Protein AF-T0ZWR9-F1 (afdb_monomer_lite)

Sequence (171 aa):
DATLERCRGFVMNPQGAWPNRPGFVTETPFVGPGARGGQRIDYLPMRLSLVPRLFSSMRPPDAVIVQTSTPRRGKVSLGVEVNILPAAIEEVRRRGGLVIAQVNPQMPHTYGDAEMDVDAVDLGLEVDAPLGSPVVRPPDDAALSIGEAVASLARDGGTLQMGIGQMPDAA

Structure (mmCIF, N/CA/C/O backbone):
data_AF-T0ZWR9-F1
#
_entry.id   AF-T0ZWR9-F1
#
loop_
_atom_site.group_PDB
_atom_site.id
_atom_site.type_symbol
_atom_site.label_atom_id
_atom_site.label_alt_id
_atom_site.label_comp_id
_atom_site.label_asym_id
_atom_site.label_entity_id
_atom_site.label_seq_id
_atom_site.pdbx_PDB_ins_code
_atom_site.Cartn_x
_atom_site.Cartn_y
_atom_site.Cartn_z
_atom_site.occupancy
_atom_site.B_iso_or_equiv
_atom_site.auth_seq_id
_atom_site.auth_comp_id
_atom_site.auth_asym_id
_atom_site.auth_atom_id
_atom_site.pdbx_PDB_model_num
ATOM 1 N N . ASP A 1 1 ? -14.885 13.325 24.143 1.00 43.22 1 ASP A N 1
ATOM 2 C CA . ASP A 1 1 ? -14.262 14.386 23.336 1.00 43.22 1 ASP A CA 1
ATOM 3 C C . ASP A 1 1 ? -12.944 14.853 23.909 1.00 43.22 1 ASP A C 1
ATOM 5 O O . ASP A 1 1 ? -12.902 15.767 24.719 1.00 43.22 1 ASP A O 1
ATOM 9 N N . ALA A 1 2 ? -11.858 14.212 23.490 1.00 52.03 2 ALA A N 1
ATOM 10 C CA . ALA A 1 2 ? -10.520 14.767 23.631 1.00 52.03 2 ALA A CA 1
ATOM 11 C C . ALA A 1 2 ? -9.915 14.798 22.228 1.00 52.03 2 ALA A C 1
ATOM 13 O O . ALA A 1 2 ? -9.473 13.775 21.709 1.00 52.03 2 ALA A O 1
ATOM 14 N N . THR A 1 3 ? -9.960 15.959 21.578 1.00 61.06 3 THR A N 1
ATOM 15 C CA . THR A 1 3 ? -9.197 16.182 20.349 1.00 61.06 3 THR A CA 1
ATOM 16 C C . THR A 1 3 ? -7.724 16.048 20.709 1.00 61.06 3 THR A C 1
ATOM 18 O O . THR A 1 3 ? -7.231 16.789 21.557 1.00 61.06 3 THR A O 1
ATOM 21 N N . LEU A 1 4 ? -7.024 15.086 20.108 1.00 67.88 4 LEU A N 1
ATOM 22 C CA . LEU A 1 4 ? -5.604 14.894 20.385 1.00 67.88 4 LEU A CA 1
ATOM 23 C C . LEU A 1 4 ? -4.831 16.152 19.972 1.00 67.88 4 LEU A C 1
ATOM 25 O O . LEU A 1 4 ? -4.846 16.545 18.804 1.00 67.88 4 LEU A O 1
ATOM 29 N N . GLU A 1 5 ? -4.107 16.755 20.916 1.00 76.94 5 GLU A N 1
ATOM 30 C CA . GLU A 1 5 ? -3.213 17.892 20.642 1.00 76.94 5 GLU A CA 1
ATOM 31 C C . GLU A 1 5 ? -2.090 17.519 19.659 1.00 76.94 5 GLU A C 1
ATOM 33 O O . GLU A 1 5 ? -1.496 18.384 19.007 1.00 76.94 5 GLU A O 1
ATOM 38 N N . ARG A 1 6 ? -1.796 16.217 19.534 1.00 85.62 6 ARG A N 1
ATOM 39 C CA . ARG A 1 6 ? -0.751 15.687 18.664 1.00 85.62 6 ARG A CA 1
ATOM 40 C C . ARG A 1 6 ? -1.149 14.355 18.038 1.00 85.62 6 ARG A C 1
ATOM 42 O O . ARG A 1 6 ? -1.681 13.486 18.714 1.00 85.62 6 ARG A O 1
ATOM 49 N N . CYS A 1 7 ? -0.827 14.181 16.762 1.00 91.69 7 CYS A N 1
ATOM 50 C CA . CYS A 1 7 ? -1.047 12.955 16.003 1.00 91.69 7 CYS A CA 1
ATOM 51 C C . CYS A 1 7 ? 0.203 12.615 15.176 1.00 91.69 7 CYS A C 1
ATOM 53 O O . CYS A 1 7 ? 0.930 13.506 14.718 1.00 91.69 7 CYS A O 1
ATOM 55 N N . ARG A 1 8 ? 0.456 11.317 15.007 1.00 93.81 8 ARG A N 1
ATOM 56 C CA . ARG A 1 8 ? 1.493 10.769 14.132 1.00 93.81 8 ARG A CA 1
ATOM 57 C C . ARG A 1 8 ? 0.809 10.041 12.982 1.00 93.81 8 ARG A C 1
ATOM 59 O O . ARG A 1 8 ? 0.000 9.154 13.222 1.00 93.81 8 ARG A O 1
ATOM 66 N N . GLY A 1 9 ? 1.114 10.433 11.751 1.00 95.44 9 GLY A N 1
ATOM 67 C CA . GLY A 1 9 ? 0.616 9.763 10.554 1.00 95.44 9 GLY A CA 1
ATOM 68 C C . GLY A 1 9 ? 1.694 8.874 9.964 1.00 95.44 9 GLY A C 1
ATOM 69 O O . GLY A 1 9 ? 2.647 9.399 9.388 1.00 95.44 9 GLY A O 1
ATOM 70 N N . PHE A 1 10 ? 1.539 7.557 10.093 1.00 96.81 10 PHE A N 1
ATOM 71 C CA . PHE A 1 10 ? 2.392 6.597 9.402 1.00 96.81 10 PHE A CA 1
ATOM 72 C C . PHE A 1 10 ? 1.917 6.438 7.955 1.00 96.81 10 PHE A C 1
ATOM 74 O O . PHE A 1 10 ? 0.763 6.086 7.723 1.00 96.81 10 PHE A O 1
ATOM 81 N N . VAL A 1 11 ? 2.783 6.695 6.975 1.00 95.62 11 VAL A N 1
ATOM 82 C CA . VAL A 1 11 ? 2.414 6.612 5.554 1.00 95.62 11 VAL A CA 1
ATOM 83 C C . VAL A 1 11 ? 3.568 6.108 4.699 1.00 95.62 11 VAL A C 1
ATOM 85 O O . VAL A 1 11 ? 4.731 6.439 4.932 1.00 95.62 11 VAL A O 1
ATOM 88 N N . MET A 1 12 ? 3.247 5.333 3.667 1.00 94.88 12 MET A N 1
ATOM 89 C CA . MET A 1 12 ? 4.194 4.948 2.627 1.00 94.88 12 MET A CA 1
ATOM 90 C C . MET A 1 12 ? 4.042 5.869 1.418 1.00 94.88 12 MET A C 1
ATOM 92 O O . MET A 1 12 ? 2.948 6.002 0.882 1.00 94.88 12 MET A O 1
ATOM 96 N N . ASN A 1 13 ? 5.138 6.475 0.959 1.00 94.12 13 ASN A N 1
ATOM 97 C CA . ASN A 1 13 ? 5.220 7.133 -0.346 1.00 94.12 13 ASN A CA 1
ATOM 98 C C . ASN A 1 13 ? 4.052 8.095 -0.703 1.00 94.12 13 ASN A C 1
ATOM 100 O O . ASN A 1 13 ? 3.505 7.985 -1.806 1.00 94.12 13 ASN A O 1
ATOM 104 N N . PRO A 1 14 ? 3.651 9.045 0.170 1.00 93.19 14 PRO A N 1
ATOM 105 C CA . PRO A 1 14 ? 2.519 9.930 -0.116 1.00 93.19 14 PRO A CA 1
ATOM 106 C C . PRO A 1 14 ? 2.766 10.731 -1.404 1.00 93.19 14 PRO A C 1
ATOM 108 O O . PRO A 1 14 ? 3.767 11.441 -1.510 1.00 93.19 14 PRO A O 1
ATOM 111 N N . GLN A 1 15 ? 1.874 10.600 -2.392 1.00 90.50 15 GLN A N 1
ATOM 112 C CA . GLN A 1 15 ? 2.029 11.218 -3.721 1.00 90.50 15 GLN A CA 1
ATOM 113 C C . GLN A 1 15 ? 1.450 12.637 -3.811 1.00 90.50 15 GLN A C 1
ATOM 115 O O . GLN A 1 15 ? 2.040 13.491 -4.466 1.00 90.50 15 GLN A O 1
ATOM 120 N N . GLY A 1 16 ? 0.297 12.879 -3.180 1.00 85.88 16 GLY A N 1
ATOM 121 C CA . GLY A 1 16 ? -0.447 14.141 -3.254 1.00 85.88 16 GLY A CA 1
ATOM 122 C C . GLY A 1 16 ? -0.239 15.054 -2.047 1.00 85.88 16 GLY A C 1
ATOM 123 O O . GLY A 1 16 ? 0.720 14.902 -1.295 1.00 85.88 16 GLY A O 1
ATOM 124 N N . ALA A 1 17 ? -1.159 16.000 -1.840 1.00 86.12 17 ALA A N 1
ATOM 125 C CA . ALA A 1 17 ? -1.131 16.866 -0.665 1.00 86.12 17 ALA A CA 1
ATOM 126 C C . ALA A 1 17 ? -1.154 16.028 0.625 1.00 86.12 17 ALA A C 1
ATOM 128 O O . ALA A 1 17 ? -2.052 15.213 0.832 1.00 86.12 17 ALA A O 1
ATOM 129 N N . TRP A 1 18 ? -0.164 16.239 1.490 1.00 91.44 18 TRP A N 1
ATOM 130 C CA . TRP A 1 18 ? -0.026 15.528 2.756 1.00 91.44 18 TRP A CA 1
ATOM 131 C C . TRP A 1 18 ? 0.018 16.525 3.922 1.00 91.44 18 TRP A C 1
ATOM 133 O O . TRP A 1 18 ? 0.589 17.610 3.766 1.00 91.44 18 TRP A O 1
ATOM 143 N N . PRO A 1 19 ? -0.578 16.218 5.092 1.00 89.88 19 PRO A N 1
ATOM 144 C CA . PRO A 1 19 ? -0.611 17.163 6.200 1.00 89.88 19 PRO A CA 1
ATOM 145 C C . PRO A 1 19 ? 0.786 17.605 6.662 1.00 89.88 19 PRO A C 1
ATOM 147 O O . PRO A 1 19 ? 1.616 16.805 7.088 1.00 89.88 19 PRO A O 1
ATOM 150 N N . ASN A 1 20 ? 1.009 18.920 6.651 1.00 88.25 20 ASN A N 1
ATOM 151 C CA . ASN A 1 20 ? 2.206 19.571 7.180 1.00 88.25 20 ASN A CA 1
ATOM 152 C C . ASN A 1 20 ? 1.782 20.758 8.059 1.00 88.25 20 ASN A C 1
ATOM 154 O O . ASN A 1 20 ? 1.771 21.908 7.623 1.00 88.25 20 ASN A O 1
ATOM 158 N N . ARG A 1 21 ? 1.351 20.464 9.291 1.00 89.06 21 ARG A N 1
ATOM 159 C CA . ARG A 1 21 ? 0.836 21.454 10.252 1.00 89.06 21 ARG A CA 1
ATOM 160 C C . ARG A 1 21 ? 1.342 21.182 11.674 1.00 89.06 21 ARG A C 1
ATOM 162 O O . ARG A 1 21 ? 1.694 20.040 11.979 1.00 89.06 21 ARG A O 1
ATOM 169 N N . PRO A 1 22 ? 1.359 22.185 12.574 1.00 89.88 22 PRO A N 1
ATOM 170 C CA . PRO A 1 22 ? 1.628 21.959 13.993 1.00 89.88 22 PRO A CA 1
ATOM 171 C C . PRO A 1 22 ? 0.727 20.861 14.579 1.00 89.88 22 PRO A C 1
ATOM 173 O O . PRO A 1 22 ? -0.443 20.736 14.214 1.00 89.88 22 PRO A O 1
ATOM 176 N N . GLY A 1 23 ? 1.302 20.039 15.458 1.00 90.31 23 GLY A N 1
ATOM 177 C CA . GLY A 1 23 ? 0.619 18.890 16.057 1.00 90.31 23 GLY A CA 1
ATOM 178 C C . GLY A 1 23 ? 0.612 17.618 15.198 1.00 90.31 23 GLY A C 1
ATOM 179 O O . GLY A 1 23 ? 0.321 16.559 15.736 1.00 90.31 23 GLY A O 1
ATOM 180 N N . PHE A 1 24 ? 0.988 17.666 13.914 1.00 92.44 24 PHE A N 1
ATOM 181 C CA . PHE A 1 24 ? 1.072 16.477 13.057 1.00 92.44 24 PHE A CA 1
ATOM 182 C C . PHE A 1 24 ? 2.529 16.132 12.728 1.00 92.44 24 PHE A C 1
ATOM 184 O O . PHE A 1 24 ? 3.285 16.986 12.260 1.00 92.44 24 PHE A O 1
ATOM 191 N N . VAL A 1 25 ? 2.933 14.888 12.989 1.00 94.50 25 VAL A N 1
ATOM 192 C CA . VAL A 1 25 ? 4.252 14.356 12.613 1.00 94.50 25 VAL A CA 1
ATOM 193 C C . VAL A 1 25 ? 4.051 13.252 11.586 1.00 94.50 25 VAL A C 1
ATOM 195 O O . VAL A 1 25 ? 3.304 12.310 11.831 1.00 94.50 25 VAL A O 1
ATOM 198 N N . THR A 1 26 ? 4.717 13.367 10.441 1.00 95.44 26 THR A N 1
ATOM 199 C CA . THR A 1 26 ? 4.702 12.311 9.423 1.00 95.44 26 THR A CA 1
ATOM 200 C C . THR A 1 26 ? 5.757 11.279 9.767 1.00 95.44 26 THR A C 1
ATOM 202 O O . THR A 1 26 ? 6.927 11.635 9.852 1.00 95.44 26 THR A O 1
ATOM 205 N N . GLU A 1 27 ? 5.369 10.023 9.929 1.00 95.81 27 GLU A N 1
ATOM 206 C CA . GLU A 1 27 ? 6.295 8.904 10.082 1.00 95.81 27 GLU A CA 1
ATOM 207 C C . GLU A 1 27 ? 6.328 8.110 8.785 1.00 95.81 27 GLU A C 1
ATOM 209 O O . GLU A 1 27 ? 5.285 7.750 8.236 1.00 95.81 27 GLU A O 1
ATOM 214 N N . THR A 1 28 ? 7.517 7.856 8.249 1.00 95.81 28 THR A N 1
ATOM 215 C CA . THR A 1 28 ? 7.607 7.119 6.990 1.00 95.81 28 THR A CA 1
ATOM 216 C C . THR A 1 28 ? 8.966 6.456 6.796 1.00 95.81 28 THR A C 1
ATOM 218 O O . THR A 1 28 ? 9.995 7.096 7.023 1.00 95.81 28 THR A O 1
ATOM 221 N N . PRO A 1 29 ? 9.008 5.196 6.333 1.00 95.88 29 PRO A N 1
ATOM 222 C CA . PRO A 1 29 ? 10.233 4.574 5.852 1.00 95.88 29 PRO A CA 1
ATOM 223 C C . PRO A 1 29 ? 10.460 4.802 4.346 1.00 95.88 29 PRO A C 1
ATOM 225 O O . PRO A 1 29 ? 11.474 4.365 3.811 1.00 95.88 29 PRO A O 1
ATOM 228 N N . PHE A 1 30 ? 9.546 5.488 3.641 1.00 96.19 30 PHE A N 1
ATOM 229 C CA . PHE A 1 30 ? 9.701 5.822 2.222 1.00 96.19 30 PHE A CA 1
ATOM 230 C C . PHE A 1 30 ? 9.031 7.160 1.888 1.00 96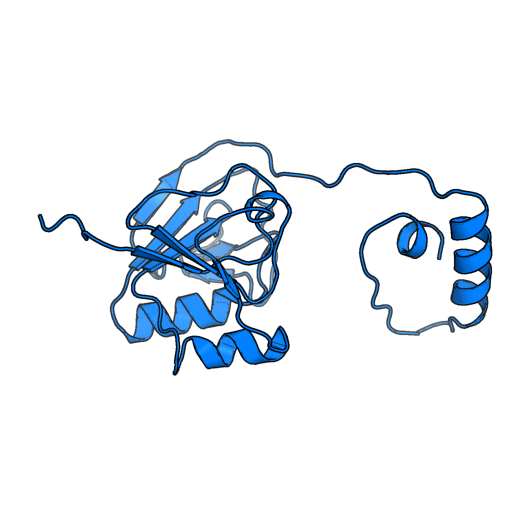.19 30 PHE A C 1
ATOM 232 O O . PHE A 1 30 ? 7.808 7.262 1.766 1.00 96.19 30 PHE A O 1
ATOM 239 N N . VAL A 1 31 ? 9.846 8.196 1.705 1.00 95.38 31 VAL A N 1
ATOM 240 C CA . VAL A 1 31 ? 9.369 9.564 1.473 1.00 95.38 31 VAL A CA 1
ATOM 241 C C . VAL A 1 31 ? 8.857 9.733 0.037 1.00 95.38 31 VAL A C 1
ATOM 243 O O . VAL A 1 31 ? 9.626 9.698 -0.927 1.00 95.38 31 VAL A O 1
ATOM 246 N N . GLY A 1 32 ? 7.557 9.992 -0.097 1.00 93.81 32 GLY A N 1
ATOM 247 C CA . GLY A 1 32 ? 6.917 10.333 -1.370 1.00 93.81 32 GLY A CA 1
ATOM 248 C C . GLY A 1 32 ? 6.891 11.838 -1.657 1.00 93.81 32 GLY A C 1
ATOM 249 O O . GLY A 1 32 ? 7.163 12.633 -0.752 1.00 93.81 32 GLY A O 1
ATOM 250 N N . PRO A 1 33 ? 6.568 12.250 -2.899 1.00 93.06 33 PRO A N 1
ATOM 251 C CA . PRO A 1 33 ? 6.520 13.655 -3.316 1.00 93.06 33 PRO A CA 1
ATOM 252 C C . PRO A 1 33 ? 5.730 14.569 -2.374 1.00 93.06 33 PRO A C 1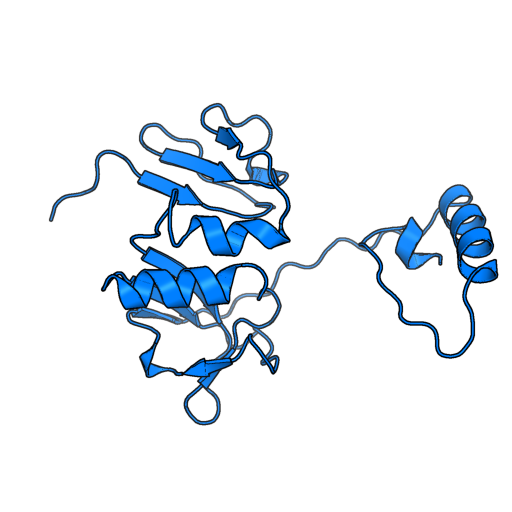
ATOM 254 O O . PRO A 1 33 ? 6.202 15.656 -2.057 1.00 93.06 33 PRO A O 1
ATOM 257 N N . GLY A 1 34 ? 4.593 14.098 -1.863 1.00 91.75 34 GLY A N 1
ATOM 258 C CA . GLY A 1 34 ? 3.705 14.832 -0.964 1.00 91.75 34 GLY A CA 1
ATOM 259 C C . GLY A 1 34 ? 4.305 15.195 0.390 1.00 91.75 34 GLY A C 1
ATOM 260 O O . GLY A 1 34 ? 3.887 16.168 1.011 1.00 91.75 34 GLY A O 1
ATOM 261 N N . ALA A 1 35 ? 5.301 14.433 0.846 1.00 92.38 35 ALA A N 1
ATOM 262 C CA . ALA A 1 35 ? 6.005 14.700 2.096 1.00 92.38 35 ALA A CA 1
ATOM 263 C C . ALA A 1 35 ? 7.348 15.419 1.886 1.00 92.38 35 ALA A C 1
ATOM 265 O O . ALA A 1 35 ? 7.911 15.933 2.849 1.00 92.38 35 ALA A O 1
ATOM 266 N N . ARG A 1 36 ? 7.895 15.480 0.663 1.00 91.62 36 ARG A N 1
ATOM 267 C CA . ARG A 1 36 ? 9.203 16.120 0.419 1.00 91.62 36 ARG A CA 1
ATOM 268 C C . ARG A 1 36 ? 9.155 17.610 0.764 1.00 91.62 36 ARG A C 1
ATOM 270 O O . ARG A 1 36 ? 8.194 18.301 0.456 1.00 91.62 36 ARG A O 1
ATOM 277 N N . GLY A 1 37 ? 10.210 18.105 1.411 1.00 85.69 37 GLY A N 1
ATOM 278 C CA . GLY A 1 37 ? 10.280 19.495 1.884 1.00 85.69 37 GLY A CA 1
ATOM 279 C C . GLY A 1 37 ? 9.438 19.789 3.135 1.00 85.69 37 GLY A C 1
ATOM 280 O O . GLY A 1 37 ? 9.461 20.916 3.627 1.00 85.69 37 GLY A O 1
ATOM 281 N N . GLY A 1 38 ? 8.725 18.797 3.682 1.00 84.19 38 GLY A N 1
ATOM 282 C CA . GLY A 1 38 ? 8.008 18.928 4.948 1.00 84.19 38 GLY A CA 1
ATOM 283 C C . GLY A 1 38 ? 8.959 19.140 6.130 1.00 84.19 38 GLY A C 1
ATOM 284 O O . GLY A 1 38 ? 10.012 18.517 6.224 1.00 84.19 38 GLY A O 1
ATOM 285 N N . GLN A 1 39 ? 8.572 20.002 7.073 1.00 81.62 39 GLN A N 1
ATOM 286 C CA . GLN A 1 39 ? 9.416 20.365 8.222 1.00 81.62 39 GLN A CA 1
ATOM 287 C C . GLN A 1 39 ? 9.306 19.384 9.404 1.00 81.62 39 GLN A C 1
ATOM 289 O O . GLN A 1 39 ? 10.024 19.521 10.392 1.00 81.62 39 GLN A O 1
ATOM 294 N N . ARG A 1 40 ? 8.367 18.428 9.353 1.00 88.62 40 ARG A N 1
ATOM 295 C CA . ARG A 1 40 ? 8.003 17.545 10.479 1.00 88.62 40 ARG A CA 1
ATOM 296 C C . ARG A 1 40 ? 7.876 16.089 10.034 1.00 88.62 40 ARG A C 1
ATOM 298 O O . ARG A 1 40 ? 6.797 15.497 10.108 1.00 88.62 40 ARG A O 1
ATOM 305 N N . ILE A 1 41 ? 8.989 15.541 9.556 1.00 94.38 41 ILE A N 1
ATOM 306 C CA . ILE A 1 41 ? 9.099 14.155 9.094 1.00 94.38 41 ILE A CA 1
ATOM 307 C C . ILE A 1 41 ? 10.020 13.392 10.045 1.00 94.38 41 ILE A C 1
ATOM 309 O O . ILE A 1 41 ? 11.172 13.774 10.236 1.00 94.38 41 ILE A O 1
ATOM 313 N N . ASP A 1 42 ? 9.501 12.318 10.623 1.00 94.62 42 ASP A N 1
ATOM 314 C CA . ASP A 1 42 ? 10.255 11.279 11.315 1.00 94.62 42 ASP A CA 1
ATOM 315 C C . ASP A 1 42 ? 10.532 10.159 10.300 1.00 94.62 42 ASP A C 1
ATOM 317 O O . ASP A 1 42 ? 9.674 9.322 10.003 1.00 94.62 42 ASP A O 1
ATOM 321 N N . TYR A 1 43 ? 11.703 10.225 9.662 1.00 95.12 43 TYR A N 1
ATOM 322 C CA . TYR A 1 43 ? 12.111 9.238 8.667 1.00 95.12 43 TYR A CA 1
ATOM 323 C C . TYR A 1 43 ? 12.680 7.996 9.354 1.00 95.12 43 TYR A C 1
ATOM 325 O O . TYR A 1 43 ? 13.610 8.090 10.154 1.00 95.12 43 TYR A O 1
ATOM 333 N N . LEU A 1 44 ? 12.145 6.829 8.999 1.00 95.12 44 LEU A N 1
ATOM 334 C CA . LEU A 1 44 ? 12.490 5.542 9.595 1.00 95.12 44 LEU A CA 1
ATOM 335 C C . LEU A 1 44 ? 13.339 4.722 8.608 1.00 95.12 44 LEU A C 1
ATOM 337 O O . LEU A 1 44 ? 12.781 4.000 7.782 1.00 95.12 44 LEU A O 1
ATOM 341 N N . PRO A 1 45 ? 14.681 4.811 8.645 1.00 95.69 45 PRO A N 1
ATOM 342 C CA . PRO A 1 45 ? 15.532 4.092 7.703 1.00 95.69 45 PRO A CA 1
ATOM 343 C C . PRO A 1 45 ? 15.475 2.583 7.967 1.00 95.69 45 PRO A C 1
ATOM 345 O O . PRO A 1 45 ? 16.110 2.073 8.890 1.00 95.69 45 PRO A O 1
ATOM 348 N N . MET A 1 46 ? 14.717 1.849 7.152 1.00 94.25 46 MET A N 1
ATOM 349 C CA . MET A 1 46 ? 14.567 0.403 7.299 1.00 94.25 46 MET A CA 1
ATOM 350 C C . MET A 1 46 ? 14.184 -0.290 5.991 1.00 94.25 46 MET A C 1
ATOM 352 O O . MET A 1 46 ? 13.722 0.330 5.037 1.00 94.25 46 MET A O 1
ATOM 356 N N . ARG A 1 47 ? 14.358 -1.616 5.955 1.00 95.69 47 ARG A N 1
ATOM 357 C CA . ARG A 1 47 ? 13.863 -2.445 4.849 1.00 95.69 47 ARG A CA 1
ATOM 358 C C . ARG A 1 47 ? 12.339 -2.509 4.899 1.00 95.69 47 ARG A C 1
ATOM 360 O O . ARG A 1 47 ? 11.787 -2.748 5.971 1.00 95.69 47 ARG A O 1
ATOM 367 N N . LEU A 1 48 ? 11.682 -2.401 3.742 1.00 95.44 48 LEU A N 1
ATOM 368 C CA . LEU A 1 48 ? 10.219 -2.485 3.644 1.00 95.44 48 LEU A CA 1
ATOM 369 C C . LEU A 1 48 ? 9.673 -3.784 4.258 1.00 95.44 48 LEU A C 1
ATOM 371 O O . LEU A 1 48 ? 8.716 -3.753 5.022 1.00 95.44 48 LEU A O 1
ATOM 375 N N . SER A 1 49 ? 10.358 -4.909 4.034 1.00 96.19 49 SER A N 1
ATOM 376 C CA . SER A 1 49 ? 9.993 -6.215 4.602 1.00 96.19 49 SER A CA 1
ATOM 377 C C . SER A 1 49 ? 10.037 -6.285 6.134 1.00 96.19 49 SER A C 1
ATOM 379 O O . SER A 1 49 ? 9.509 -7.226 6.720 1.00 96.19 49 SER A O 1
ATOM 381 N N . LEU A 1 50 ? 10.662 -5.311 6.801 1.00 96.44 50 LEU A N 1
ATOM 382 C CA . LEU A 1 50 ? 10.709 -5.227 8.261 1.00 96.44 50 LEU A CA 1
ATOM 383 C C . LEU A 1 50 ? 9.644 -4.292 8.838 1.00 96.44 50 LEU A C 1
ATOM 385 O O . LEU A 1 50 ? 9.429 -4.324 10.048 1.00 96.44 50 LEU A O 1
ATOM 389 N N . VAL A 1 51 ? 8.970 -3.485 8.012 1.00 97.38 51 VAL A N 1
ATOM 390 C CA . VAL A 1 51 ? 7.923 -2.557 8.468 1.00 97.38 51 VAL A CA 1
ATOM 391 C C . VAL A 1 51 ? 6.778 -3.283 9.186 1.00 97.38 51 VAL A C 1
ATOM 393 O O . VAL A 1 51 ? 6.398 -2.810 10.251 1.00 97.38 51 VAL A O 1
ATOM 396 N N . PRO A 1 52 ? 6.297 -4.464 8.746 1.00 97.06 52 PRO A N 1
ATOM 397 C CA . PRO A 1 52 ? 5.295 -5.223 9.501 1.00 97.06 52 PRO A CA 1
ATOM 398 C C . PRO A 1 52 ? 5.658 -5.463 10.978 1.00 97.06 52 PRO A C 1
ATOM 400 O O . PRO A 1 52 ? 4.817 -5.326 11.862 1.00 97.06 52 PRO A O 1
ATOM 403 N N . ARG A 1 53 ? 6.937 -5.741 11.278 1.00 96.31 53 ARG A N 1
ATOM 404 C CA . ARG A 1 53 ? 7.419 -5.975 12.657 1.00 96.31 53 ARG A CA 1
ATOM 405 C C . ARG A 1 53 ? 7.460 -4.703 13.506 1.00 96.31 53 ARG A C 1
ATOM 407 O O . ARG A 1 53 ? 7.555 -4.772 14.732 1.00 96.31 53 ARG A O 1
ATOM 414 N N . LEU A 1 54 ? 7.434 -3.538 12.863 1.00 95.69 54 LEU A N 1
ATOM 415 C CA . LEU A 1 54 ? 7.420 -2.251 13.541 1.00 95.69 54 LEU A CA 1
ATOM 416 C C . LEU A 1 54 ? 6.107 -2.050 14.301 1.00 95.69 54 LEU A C 1
ATOM 418 O O . LEU A 1 54 ? 6.132 -1.559 15.430 1.00 95.69 54 LEU A O 1
ATOM 422 N N . PHE A 1 55 ? 4.987 -2.468 13.708 1.00 97.25 55 PHE A N 1
ATOM 423 C CA . PHE A 1 55 ? 3.662 -2.298 14.299 1.00 97.25 55 PHE A CA 1
ATOM 424 C C . PHE A 1 55 ? 3.513 -3.107 15.584 1.00 97.25 55 PHE A C 1
ATOM 426 O O . PHE A 1 55 ? 3.024 -2.591 16.583 1.00 97.25 55 PHE A O 1
ATOM 433 N N . SER A 1 56 ? 4.053 -4.325 15.634 1.00 94.44 56 SER A N 1
ATOM 434 C CA . SER A 1 56 ? 3.993 -5.146 16.847 1.00 94.44 56 SER A CA 1
ATOM 435 C C . SER A 1 56 ? 4.905 -4.667 17.985 1.00 94.44 56 SER A C 1
ATOM 437 O O . SER A 1 56 ? 4.862 -5.224 19.081 1.00 94.44 56 SER A O 1
ATOM 439 N N . SER A 1 57 ? 5.755 -3.661 17.748 1.00 93.00 57 SER A N 1
ATOM 440 C CA . SER A 1 57 ? 6.787 -3.225 18.694 1.00 93.00 57 SER A CA 1
ATOM 441 C C . SER A 1 57 ? 6.856 -1.703 18.852 1.00 93.00 57 SER A C 1
ATOM 443 O O . SER A 1 57 ? 6.276 -1.150 19.783 1.00 93.00 57 SER A O 1
ATOM 445 N N . MET A 1 58 ? 7.589 -1.021 17.972 1.00 92.38 58 MET A N 1
ATOM 446 C CA . MET A 1 58 ? 8.028 0.367 18.154 1.00 92.38 58 MET A CA 1
ATOM 447 C C . MET A 1 58 ? 7.035 1.424 17.662 1.00 92.38 58 MET A C 1
ATOM 449 O O . MET A 1 58 ? 7.130 2.574 18.098 1.00 92.38 58 MET A O 1
ATOM 453 N N . ARG A 1 59 ? 6.136 1.076 16.733 1.00 94.38 59 ARG A N 1
ATOM 454 C CA . ARG A 1 59 ? 5.105 1.981 16.190 1.00 94.38 59 ARG A CA 1
ATOM 455 C C . ARG A 1 59 ? 3.744 1.293 16.103 1.00 94.38 59 ARG A C 1
ATOM 457 O O . ARG A 1 59 ? 3.222 1.127 15.007 1.00 94.38 59 ARG A O 1
ATOM 464 N N . PRO A 1 60 ? 3.169 0.854 17.226 1.00 95.75 60 PRO A N 1
ATOM 465 C CA . PRO A 1 60 ? 1.841 0.271 17.193 1.00 95.75 60 PRO A CA 1
ATOM 466 C C . PRO A 1 60 ? 0.788 1.305 16.786 1.00 95.75 60 PRO A C 1
ATOM 468 O O . PRO A 1 60 ? 0.763 2.385 17.376 1.00 95.75 60 PRO A O 1
ATOM 471 N N . PRO A 1 61 ? -0.059 1.004 15.790 1.00 96.94 61 PRO A N 1
ATOM 472 C CA . PRO A 1 61 ? -1.135 1.901 15.397 1.00 96.94 61 PRO A CA 1
ATOM 473 C C . PRO A 1 61 ? -2.279 1.879 16.419 1.00 96.94 61 PRO A C 1
ATOM 475 O O . PRO A 1 61 ? -2.670 0.816 16.898 1.00 96.94 61 PRO A O 1
ATOM 478 N N . ASP A 1 62 ? -2.852 3.052 16.692 1.00 96.44 62 ASP A N 1
ATOM 479 C CA . ASP A 1 62 ? -4.123 3.199 17.421 1.00 96.44 62 ASP A CA 1
ATOM 480 C C . ASP A 1 62 ? -5.333 3.141 16.469 1.00 96.44 62 ASP A C 1
ATOM 482 O O . ASP A 1 62 ? -6.440 2.757 16.850 1.00 96.44 62 ASP A O 1
ATOM 486 N N . ALA A 1 63 ? -5.113 3.522 15.209 1.00 97.44 63 ALA A N 1
ATOM 487 C CA . ALA A 1 63 ? -6.078 3.431 14.127 1.00 97.44 63 ALA A CA 1
A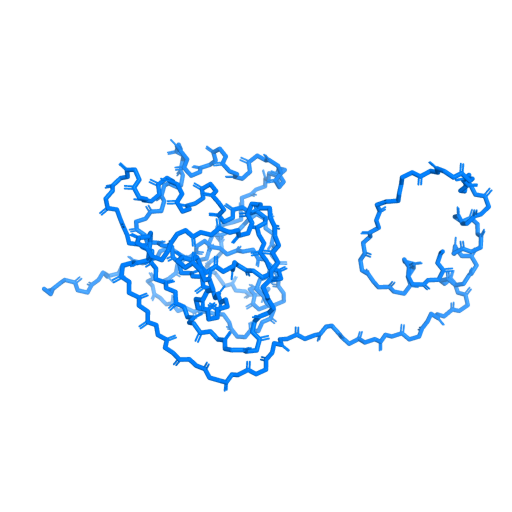TOM 488 C C . ALA A 1 63 ? -5.362 3.170 12.796 1.00 97.44 63 ALA A C 1
ATOM 490 O O . ALA A 1 63 ? -4.241 3.636 12.577 1.00 97.44 63 ALA A O 1
ATOM 491 N N . VAL A 1 64 ? -6.031 2.459 11.894 1.00 98.38 64 VAL A N 1
ATOM 492 C CA . VAL A 1 64 ? -5.580 2.185 10.530 1.00 98.38 64 VAL A CA 1
ATOM 493 C C . VAL A 1 64 ? -6.653 2.665 9.565 1.00 98.38 64 VAL A C 1
ATOM 495 O O . VAL A 1 64 ? -7.815 2.288 9.681 1.00 98.38 64 VAL A O 1
ATOM 498 N N . ILE A 1 65 ? -6.257 3.512 8.616 1.00 97.88 65 ILE A N 1
ATOM 499 C CA . ILE A 1 65 ? -7.143 4.042 7.579 1.00 97.88 65 ILE A CA 1
ATOM 500 C C . ILE A 1 65 ? -6.740 3.405 6.255 1.00 97.88 65 ILE A C 1
ATOM 502 O O . ILE A 1 65 ? -5.585 3.514 5.843 1.00 97.88 65 ILE A O 1
ATOM 506 N N . VAL A 1 66 ? -7.689 2.748 5.598 1.00 98.00 66 VAL A N 1
ATOM 507 C CA . VAL A 1 66 ? -7.485 2.052 4.324 1.00 98.00 66 VAL A CA 1
ATOM 508 C C . VAL A 1 66 ? -8.559 2.432 3.320 1.00 98.00 66 VAL A C 1
ATOM 510 O O . VAL A 1 66 ? -9.648 2.862 3.691 1.00 98.00 66 VAL A O 1
ATOM 513 N N . GLN A 1 67 ? -8.267 2.240 2.039 1.00 98.12 67 GLN A N 1
ATOM 514 C CA . GLN A 1 67 ? -9.276 2.261 0.987 1.00 98.12 67 GLN A CA 1
ATOM 515 C C . GLN A 1 67 ? -9.525 0.822 0.526 1.00 98.12 67 GLN A C 1
ATOM 517 O O . GLN A 1 67 ? -8.579 0.054 0.381 1.00 98.12 67 GLN A O 1
ATOM 522 N N . THR A 1 68 ? -10.786 0.447 0.318 1.00 98.62 68 THR A N 1
ATOM 523 C CA . THR A 1 68 ? -11.185 -0.936 0.011 1.00 98.62 68 THR A CA 1
ATOM 524 C C . THR A 1 68 ? -12.192 -1.003 -1.134 1.00 98.62 68 THR A C 1
ATOM 526 O O . THR A 1 68 ? -12.816 0.003 -1.475 1.00 98.62 68 THR A O 1
ATOM 529 N N . SER A 1 69 ? -12.354 -2.185 -1.735 1.00 98.62 69 SER A N 1
ATOM 530 C CA . SER A 1 69 ? -13.468 -2.494 -2.640 1.00 98.62 69 SER A CA 1
ATOM 531 C C . SER A 1 69 ? -14.801 -2.513 -1.898 1.00 98.62 69 SER A C 1
ATOM 533 O O . SER A 1 69 ? -14.849 -2.658 -0.677 1.00 98.62 69 SER A O 1
ATOM 535 N N 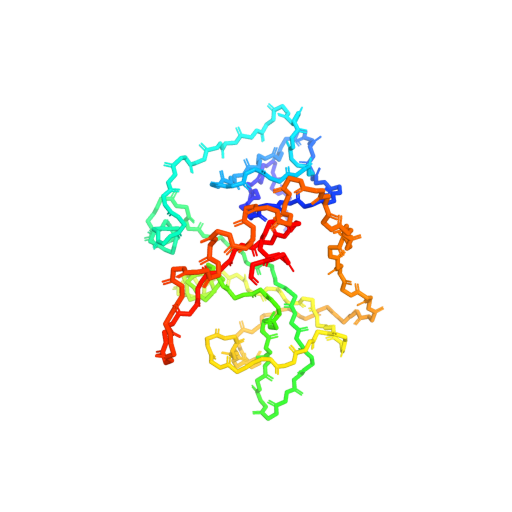. THR A 1 70 ? -15.906 -2.510 -2.642 1.00 98.25 70 THR A N 1
ATOM 536 C CA . THR A 1 70 ? -17.200 -2.899 -2.070 1.00 98.25 70 THR A CA 1
ATOM 537 C C . THR A 1 70 ? -17.175 -4.355 -1.571 1.00 98.25 70 THR A C 1
ATOM 539 O O . THR A 1 70 ? -16.382 -5.169 -2.071 1.00 98.25 70 THR A O 1
ATOM 542 N N . PRO A 1 71 ? -18.017 -4.708 -0.580 1.00 97.81 71 PRO A N 1
ATOM 543 C CA . PRO A 1 71 ? -18.107 -6.072 -0.078 1.00 97.81 71 PRO A CA 1
ATOM 544 C C . PRO A 1 71 ? -18.510 -7.090 -1.152 1.00 97.81 71 PRO A C 1
ATOM 546 O O . PRO A 1 71 ? -19.478 -6.908 -1.890 1.00 97.81 71 PRO A O 1
ATOM 549 N N . ARG A 1 72 ? -17.816 -8.228 -1.182 1.00 97.25 72 ARG A N 1
ATOM 550 C CA . ARG A 1 72 ? -18.124 -9.403 -1.997 1.00 97.25 72 ARG A CA 1
ATOM 551 C C . ARG A 1 72 ? -18.038 -10.646 -1.120 1.00 97.25 72 ARG A C 1
ATOM 553 O O . ARG A 1 72 ? -16.981 -10.966 -0.595 1.00 97.25 72 ARG A O 1
ATOM 560 N N . ARG A 1 73 ? -19.154 -11.372 -0.984 1.00 96.50 73 ARG A N 1
ATOM 561 C CA . ARG A 1 73 ? -19.231 -12.628 -0.202 1.00 96.50 73 ARG A CA 1
ATOM 562 C C . ARG A 1 73 ? -18.703 -12.485 1.239 1.00 96.50 73 ARG A C 1
ATOM 564 O O . ARG A 1 73 ? -17.975 -13.347 1.713 1.00 96.50 73 ARG A O 1
ATOM 571 N N . GLY A 1 74 ? -19.061 -11.392 1.915 1.00 97.44 74 GLY A N 1
ATOM 572 C CA . GLY A 1 74 ? -18.650 -11.138 3.303 1.00 97.44 74 GLY A CA 1
ATOM 573 C C . GLY A 1 74 ? -17.228 -10.596 3.470 1.00 97.44 74 GLY A C 1
ATOM 574 O O . GLY A 1 74 ? -16.787 -10.426 4.599 1.00 97.44 74 GLY A O 1
ATOM 575 N N . LYS A 1 75 ? -16.523 -10.278 2.377 1.00 98.50 75 LYS A N 1
ATOM 576 C CA . LYS A 1 75 ? -15.180 -9.691 2.422 1.00 98.50 75 LYS A CA 1
ATOM 577 C C . LYS A 1 75 ? -15.076 -8.402 1.625 1.00 98.50 75 LYS A C 1
ATOM 579 O O . LYS A 1 75 ? -15.695 -8.273 0.572 1.00 98.50 75 LYS A O 1
ATOM 584 N N . VAL A 1 76 ? -14.241 -7.484 2.081 1.00 98.50 76 VAL A N 1
ATOM 585 C CA . VAL A 1 76 ? -13.698 -6.390 1.270 1.00 98.50 76 VAL A CA 1
ATOM 586 C C . VAL A 1 76 ? -12.280 -6.741 0.818 1.00 98.50 76 VAL A C 1
ATOM 588 O O . VAL A 1 76 ? -11.659 -7.660 1.348 1.00 98.50 76 VAL A O 1
ATOM 591 N N . SER A 1 77 ? -11.766 -6.019 -0.174 1.00 98.75 77 SER A N 1
ATOM 592 C CA . SER A 1 77 ? -10.388 -6.165 -0.652 1.00 98.75 77 SER A CA 1
ATOM 593 C C . SER A 1 77 ? -9.641 -4.840 -0.530 1.00 98.75 77 SER A C 1
ATOM 595 O O . SER A 1 77 ? -10.175 -3.810 -0.941 1.00 98.75 77 SER A O 1
ATOM 597 N N . LEU A 1 78 ? -8.395 -4.866 -0.048 1.00 98.62 78 LEU A N 1
ATOM 598 C CA . LEU A 1 78 ? -7.478 -3.712 -0.054 1.00 98.62 78 LEU A CA 1
ATOM 599 C C . LEU A 1 78 ? -7.098 -3.259 -1.482 1.00 98.62 78 LEU A C 1
ATOM 601 O O . LEU A 1 78 ? -6.665 -2.129 -1.704 1.00 98.62 78 LEU A O 1
ATOM 605 N N . GLY A 1 79 ? -7.304 -4.128 -2.474 1.00 98.31 79 GLY A N 1
ATOM 606 C CA . GLY A 1 79 ? -7.204 -3.801 -3.889 1.00 98.31 79 GLY A CA 1
ATOM 607 C C . GLY A 1 79 ? -5.766 -3.597 -4.338 1.00 98.31 79 GLY A C 1
ATOM 608 O O . GLY A 1 79 ? -4.981 -4.545 -4.364 1.00 98.31 79 GLY A O 1
ATOM 609 N N . VAL A 1 80 ? -5.437 -2.376 -4.756 1.00 96.75 80 VAL A N 1
ATOM 610 C CA . VAL A 1 80 ? -4.142 -2.066 -5.385 1.00 96.75 80 VAL A CA 1
ATOM 611 C C . VAL A 1 80 ? -2.992 -1.878 -4.390 1.00 96.75 80 VAL A C 1
ATOM 613 O O . VAL A 1 80 ? -1.840 -1.877 -4.812 1.00 96.75 80 VAL A O 1
ATOM 616 N N . GLU A 1 81 ? -3.273 -1.748 -3.090 1.00 96.06 81 GLU A N 1
ATOM 617 C CA . GLU A 1 81 ? -2.254 -1.583 -2.045 1.00 96.06 81 GLU A CA 1
ATOM 618 C C . GLU A 1 81 ? -2.489 -2.605 -0.927 1.00 96.06 81 GLU A C 1
ATOM 620 O O . GLU A 1 81 ? -3.459 -2.504 -0.187 1.00 96.06 81 GLU A O 1
ATOM 625 N N . VAL A 1 82 ? -1.593 -3.587 -0.795 1.00 97.38 82 VAL A N 1
ATOM 626 C CA . VAL A 1 82 ? -1.624 -4.595 0.284 1.00 97.38 82 VAL A CA 1
ATOM 627 C C . VAL A 1 82 ? -0.444 -4.358 1.220 1.00 97.38 82 VAL A C 1
ATOM 629 O O . VAL A 1 82 ? -0.607 -3.828 2.314 1.00 97.38 82 VAL A O 1
ATOM 632 N N . ASN A 1 83 ? 0.768 -4.654 0.745 1.00 95.38 83 ASN A N 1
ATOM 633 C CA . ASN A 1 83 ? 2.029 -4.216 1.342 1.00 95.38 83 ASN A CA 1
ATOM 634 C C . ASN A 1 83 ? 2.089 -4.447 2.868 1.00 95.38 83 ASN A C 1
ATOM 636 O O . ASN A 1 83 ? 2.024 -5.579 3.337 1.00 95.38 83 ASN A O 1
ATOM 640 N N . ILE A 1 84 ? 2.207 -3.376 3.647 1.00 97.06 84 ILE A N 1
ATOM 641 C CA . ILE A 1 84 ? 2.319 -3.397 5.108 1.00 97.06 84 ILE A CA 1
ATOM 642 C C . ILE A 1 84 ? 0.967 -3.456 5.835 1.00 97.06 84 ILE A C 1
ATOM 644 O O . ILE A 1 84 ? 0.940 -3.615 7.057 1.00 97.06 84 ILE A O 1
ATOM 648 N N . LEU A 1 85 ? -0.143 -3.276 5.114 1.00 98.12 85 LEU A N 1
ATOM 649 C CA . LEU A 1 85 ? -1.464 -3.059 5.698 1.00 98.12 85 LEU A CA 1
ATOM 650 C C . LEU A 1 85 ? -2.008 -4.283 6.440 1.00 98.12 85 LEU A C 1
ATOM 652 O O . LEU A 1 85 ? -2.519 -4.066 7.536 1.00 98.12 85 LEU A O 1
ATOM 656 N N . PRO A 1 86 ? -1.855 -5.540 5.965 1.00 98.00 86 PRO A N 1
ATOM 657 C CA . PRO A 1 86 ? -2.318 -6.702 6.722 1.00 98.00 86 PRO A CA 1
ATOM 658 C C . PRO A 1 86 ? -1.758 -6.742 8.148 1.00 98.00 86 PRO A C 1
ATOM 660 O O . PRO A 1 86 ? -2.507 -6.925 9.102 1.00 98.00 86 PRO A O 1
ATOM 663 N N . ALA A 1 87 ? -0.463 -6.456 8.314 1.00 98.12 87 ALA A N 1
ATOM 664 C CA . ALA A 1 87 ? 0.174 -6.426 9.629 1.00 98.12 87 ALA A CA 1
ATOM 665 C C . ALA A 1 87 ? -0.287 -5.242 10.493 1.00 98.12 87 ALA A C 1
ATOM 667 O O . ALA A 1 87 ? -0.428 -5.382 11.706 1.00 98.12 87 ALA A O 1
ATOM 668 N N . ALA A 1 88 ? -0.532 -4.075 9.887 1.00 98.38 88 ALA A N 1
ATOM 669 C CA . ALA A 1 88 ? -1.085 -2.929 10.605 1.00 98.38 88 ALA A CA 1
ATOM 670 C C . ALA A 1 88 ? -2.514 -3.216 11.099 1.00 98.38 88 ALA A C 1
ATOM 672 O O . ALA A 1 88 ? -2.834 -2.915 12.247 1.00 98.38 88 ALA A O 1
ATOM 673 N N . ILE A 1 89 ? -3.347 -3.825 10.246 1.00 98.44 89 ILE A N 1
ATOM 674 C CA . ILE A 1 89 ? -4.735 -4.213 10.533 1.00 98.44 89 ILE A CA 1
ATOM 675 C C . ILE A 1 89 ? -4.783 -5.285 11.625 1.00 98.44 89 ILE A C 1
ATOM 677 O O . ILE A 1 89 ? -5.550 -5.168 12.577 1.00 98.44 89 ILE A O 1
ATOM 681 N N . GLU A 1 90 ? -3.959 -6.327 11.518 1.00 98.06 90 GLU A N 1
ATOM 682 C CA . GLU A 1 90 ? -3.880 -7.372 12.538 1.00 98.06 90 GLU A CA 1
ATOM 683 C C . GLU A 1 90 ? -3.509 -6.773 13.900 1.00 98.06 90 GLU A C 1
ATOM 685 O O . GLU A 1 90 ? -4.185 -7.014 14.903 1.00 98.06 90 GLU A O 1
ATOM 690 N N . GLU A 1 91 ? -2.473 -5.937 13.931 1.00 98.38 91 GLU A N 1
ATOM 691 C CA . GLU A 1 91 ? -1.961 -5.380 15.175 1.00 98.38 91 GLU A CA 1
ATOM 692 C C . GLU A 1 91 ? -2.907 -4.354 15.809 1.00 98.38 91 GLU A C 1
ATOM 694 O O . GLU A 1 91 ? -3.090 -4.381 17.029 1.00 98.38 91 GLU A O 1
ATOM 699 N N . VAL A 1 92 ? -3.534 -3.475 15.014 1.00 98.50 92 VAL A N 1
ATOM 700 C CA . VAL A 1 92 ? -4.502 -2.500 15.543 1.00 98.50 92 VAL A CA 1
ATOM 701 C C . VAL A 1 92 ? -5.706 -3.219 16.149 1.00 98.50 92 VAL A C 1
ATOM 703 O O . VAL A 1 92 ? -6.104 -2.909 17.271 1.00 98.50 92 VAL A O 1
ATOM 706 N N . ARG A 1 93 ? -6.218 -4.263 15.480 1.00 97.94 93 ARG A N 1
ATOM 707 C CA . ARG A 1 93 ? -7.348 -5.061 15.975 1.00 97.94 93 ARG A CA 1
ATOM 708 C C . ARG A 1 93 ? -6.986 -5.827 17.237 1.00 97.94 93 ARG A C 1
ATOM 710 O O . ARG A 1 93 ? -7.749 -5.820 18.200 1.00 97.94 93 ARG A O 1
ATOM 717 N N . ARG A 1 94 ? -5.795 -6.431 17.283 1.00 97.38 94 ARG A N 1
ATOM 718 C CA . ARG A 1 94 ? -5.285 -7.131 18.474 1.00 97.38 94 ARG A CA 1
ATOM 719 C C . ARG A 1 94 ? -5.225 -6.217 19.702 1.00 97.38 94 ARG A C 1
ATOM 721 O O . ARG A 1 94 ? -5.342 -6.695 20.828 1.00 97.38 94 ARG A O 1
ATOM 728 N N . ARG A 1 95 ? -5.030 -4.914 19.495 1.00 96.31 95 ARG A N 1
ATOM 729 C CA . ARG A 1 95 ? -4.978 -3.895 20.552 1.00 96.31 95 ARG A CA 1
ATOM 730 C C . ARG A 1 95 ? -6.322 -3.229 20.849 1.00 96.31 95 ARG A C 1
ATOM 732 O O . ARG A 1 95 ? -6.376 -2.418 21.767 1.00 96.31 95 ARG A O 1
ATOM 739 N N . GLY A 1 96 ? -7.383 -3.562 20.114 1.00 96.75 96 GLY A N 1
ATOM 740 C CA . GLY A 1 96 ? -8.688 -2.910 20.241 1.00 96.75 96 GLY A CA 1
ATOM 741 C C . GLY A 1 96 ? -8.721 -1.484 19.681 1.00 96.75 96 GLY A C 1
ATOM 742 O O . GLY A 1 96 ? -9.538 -0.680 20.123 1.00 96.75 96 GLY A O 1
ATOM 743 N N . GLY A 1 97 ? -7.809 -1.157 18.761 1.00 97.00 97 GLY A N 1
ATOM 744 C CA . GLY A 1 97 ? -7.867 0.069 17.970 1.00 97.00 97 GLY A CA 1
ATOM 745 C C . GLY A 1 97 ? -8.838 -0.056 16.793 1.00 97.00 97 GLY A C 1
ATOM 746 O O . GLY A 1 97 ? -9.509 -1.074 16.641 1.00 97.00 97 GLY A O 1
ATOM 747 N N . LEU A 1 98 ? -8.889 0.980 15.952 1.00 98.19 98 LEU A N 1
ATOM 748 C CA . LEU A 1 98 ? -9.891 1.093 14.885 1.00 98.19 98 LEU A CA 1
ATOM 749 C C . LEU A 1 98 ? -9.335 0.797 13.490 1.00 98.19 98 LEU A C 1
ATOM 751 O O . LEU A 1 98 ? -8.277 1.298 13.110 1.00 98.19 98 LEU A O 1
ATOM 755 N N . VAL A 1 99 ? -10.112 0.089 12.681 1.00 98.69 99 VAL A N 1
ATOM 756 C CA . VAL A 1 99 ? -9.943 -0.035 11.233 1.00 98.69 99 VAL A CA 1
ATOM 757 C C . VAL A 1 99 ? -11.030 0.784 10.546 1.00 98.69 99 VAL A C 1
ATOM 759 O O . VAL A 1 99 ? -12.222 0.490 10.636 1.00 98.69 99 VAL A O 1
ATOM 762 N N . ILE A 1 100 ? -10.613 1.827 9.835 1.00 98.69 100 ILE A N 1
ATOM 763 C CA . ILE A 1 100 ? -11.497 2.741 9.113 1.00 98.69 100 ILE A CA 1
ATOM 764 C C . ILE A 1 100 ? -11.298 2.505 7.620 1.00 98.69 100 ILE A C 1
ATOM 766 O O . ILE A 1 100 ? -10.191 2.670 7.104 1.00 98.69 100 ILE A O 1
ATOM 770 N N . ALA A 1 101 ? -12.366 2.140 6.918 1.00 98.50 101 ALA A N 1
ATOM 771 C CA . ALA A 1 101 ? -12.328 1.864 5.492 1.00 98.50 101 ALA A CA 1
ATOM 772 C C . ALA A 1 101 ? -13.060 2.947 4.698 1.00 98.50 101 ALA A C 1
ATOM 774 O O . ALA A 1 101 ? -14.252 3.182 4.882 1.00 98.50 101 ALA A O 1
ATOM 775 N N . GLN A 1 102 ? -12.366 3.552 3.742 1.00 98.38 102 GLN A N 1
ATOM 776 C CA . GLN A 1 102 ? -13.005 4.233 2.629 1.00 98.38 102 GLN A CA 1
ATOM 777 C C . GLN A 1 102 ? -13.411 3.177 1.589 1.00 98.38 102 GLN A C 1
ATOM 779 O O . GLN A 1 102 ? -12.561 2.580 0.929 1.00 98.38 102 GLN A O 1
ATOM 784 N N . VAL A 1 103 ? -14.706 2.896 1.478 1.00 98.56 103 VAL A N 1
ATOM 785 C CA . VAL A 1 103 ? -15.262 1.860 0.600 1.00 98.56 103 VAL A CA 1
ATOM 786 C C . VAL A 1 103 ? -15.531 2.473 -0.770 1.00 98.56 103 VAL A C 1
ATOM 788 O O . VAL A 1 103 ? -16.335 3.394 -0.888 1.00 98.56 103 VAL A O 1
ATOM 791 N N . ASN A 1 104 ? -14.850 1.978 -1.803 1.00 98.62 104 ASN A N 1
ATOM 792 C CA . ASN A 1 104 ? -14.867 2.555 -3.145 1.00 98.62 104 ASN A CA 1
ATOM 793 C C . ASN A 1 104 ? -15.223 1.484 -4.200 1.00 98.62 104 ASN A C 1
ATOM 795 O O . ASN A 1 104 ? -14.463 0.524 -4.352 1.00 98.62 104 ASN A O 1
ATOM 799 N N . PRO A 1 105 ? -16.317 1.626 -4.978 1.00 98.38 105 PRO A N 1
ATOM 800 C CA . PRO A 1 105 ? -16.660 0.688 -6.047 1.00 98.38 105 PRO A CA 1
ATOM 801 C C . PRO A 1 105 ? -15.640 0.684 -7.195 1.00 98.38 105 PRO A C 1
ATOM 803 O O . PRO A 1 105 ? -15.597 -0.284 -7.950 1.00 98.38 105 PRO A O 1
ATOM 806 N N . GLN A 1 106 ? -14.792 1.713 -7.313 1.00 98.44 106 GLN A N 1
ATOM 807 C CA . GLN A 1 106 ? -13.692 1.751 -8.282 1.00 98.44 106 GLN A CA 1
ATOM 808 C C . GLN A 1 106 ? -12.417 1.044 -7.792 1.00 98.44 106 GLN A C 1
ATOM 810 O O . GLN A 1 106 ? -11.479 0.876 -8.571 1.00 98.44 106 GLN A O 1
ATOM 815 N N . MET A 1 107 ? -12.354 0.615 -6.524 1.00 98.44 107 MET A N 1
ATOM 816 C CA . MET A 1 107 ? -11.245 -0.206 -6.034 1.00 98.44 107 MET A CA 1
ATOM 817 C C . MET A 1 107 ? -11.423 -1.657 -6.511 1.00 98.44 107 MET A C 1
ATOM 819 O O . MET A 1 107 ? -12.420 -2.292 -6.152 1.00 98.44 107 MET A O 1
ATOM 823 N N . PRO A 1 108 ? -10.484 -2.221 -7.297 1.00 97.88 108 PRO A N 1
ATOM 824 C CA . PRO A 1 108 ? -10.593 -3.598 -7.754 1.00 97.88 108 PRO A CA 1
ATOM 825 C C . PRO A 1 108 ? -10.537 -4.576 -6.579 1.00 97.88 108 PRO A C 1
ATOM 827 O O . PRO A 1 108 ? -9.835 -4.365 -5.589 1.00 97.88 108 PRO A O 1
ATOM 830 N N . HIS A 1 109 ? -11.260 -5.684 -6.717 1.00 98.25 109 HIS A N 1
ATOM 831 C CA . HIS A 1 109 ? -11.211 -6.773 -5.753 1.00 98.25 109 HIS A CA 1
ATOM 832 C C . HIS A 1 109 ? -10.066 -7.728 -6.113 1.00 98.25 109 HIS A C 1
ATOM 834 O O . HIS A 1 109 ? -10.198 -8.532 -7.039 1.00 98.25 109 HIS A O 1
ATOM 840 N N . THR A 1 110 ? -8.942 -7.611 -5.410 1.00 98.25 110 THR A N 1
ATOM 841 C CA . THR A 1 110 ? -7.770 -8.481 -5.546 1.00 98.25 110 THR A CA 1
ATOM 842 C C . THR A 1 110 ? -7.815 -9.582 -4.485 1.00 98.25 110 THR A C 1
ATOM 844 O O . THR A 1 110 ? -8.384 -9.413 -3.410 1.00 98.25 110 THR A O 1
ATOM 847 N N . TYR A 1 111 ? -7.269 -10.750 -4.819 1.00 97.38 111 TYR A N 1
ATOM 848 C CA . TYR A 1 111 ? -7.276 -11.931 -3.951 1.00 97.38 111 TYR A CA 1
ATOM 849 C C . TYR A 1 111 ? -5.986 -12.032 -3.122 1.00 97.38 111 TYR A C 1
ATOM 851 O O . TYR A 1 111 ? -5.029 -11.292 -3.346 1.00 97.38 111 TYR A O 1
ATOM 859 N N . GLY A 1 112 ? -5.934 -13.001 -2.205 1.00 97.25 112 GLY A N 1
ATOM 860 C CA . GLY A 1 112 ? -4.780 -13.245 -1.335 1.00 97.25 112 GLY A CA 1
ATOM 861 C C . GLY A 1 112 ? -4.857 -12.404 -0.065 1.00 97.25 112 GLY A C 1
ATOM 862 O O . GLY A 1 112 ? -5.945 -12.200 0.466 1.00 97.25 112 GLY A O 1
ATOM 863 N N . ASP A 1 113 ? -3.722 -11.873 0.387 1.00 97.75 113 ASP A N 1
ATOM 864 C CA . ASP A 1 113 ? -3.632 -11.075 1.624 1.00 97.75 113 ASP A CA 1
ATOM 865 C C . ASP A 1 113 ? -4.355 -9.715 1.540 1.00 97.75 113 ASP A C 1
ATOM 867 O O . ASP A 1 113 ? -4.394 -8.960 2.508 1.00 97.75 113 ASP A O 1
ATOM 871 N N . ALA A 1 114 ? -4.932 -9.385 0.380 1.00 98.12 114 ALA A N 1
ATOM 872 C CA . ALA A 1 114 ? -5.817 -8.240 0.210 1.00 98.12 114 ALA A CA 1
ATOM 873 C C . ALA A 1 114 ? -7.210 -8.460 0.822 1.00 98.12 114 ALA A C 1
ATOM 875 O O . ALA A 1 114 ? -7.900 -7.480 1.103 1.00 98.12 114 ALA A O 1
ATOM 876 N N . GLU A 1 115 ? -7.651 -9.713 0.974 1.00 98.25 115 GLU A N 1
ATOM 877 C CA . GLU A 1 115 ? -8.999 -10.038 1.437 1.00 98.25 115 GLU A CA 1
ATOM 878 C C . GLU A 1 115 ? -9.131 -9.864 2.954 1.00 98.25 115 GLU A C 1
ATOM 880 O O . GLU A 1 115 ? -8.415 -10.484 3.738 1.00 98.25 115 GLU A O 1
ATOM 885 N N . MET A 1 116 ? -10.118 -9.076 3.368 1.00 97.56 116 MET A N 1
ATOM 886 C CA . MET A 1 116 ? -10.427 -8.802 4.767 1.00 97.56 116 MET A CA 1
ATOM 887 C C . MET A 1 116 ? -11.924 -9.003 5.007 1.00 97.56 116 MET A C 1
ATOM 889 O O . MET A 1 116 ? -12.745 -8.512 4.232 1.00 97.56 116 MET A O 1
ATOM 893 N N . ASP A 1 117 ? -12.293 -9.717 6.072 1.00 98.06 117 ASP A N 1
ATOM 894 C CA . ASP A 1 117 ? -13.701 -9.880 6.449 1.00 98.06 117 ASP A CA 1
ATOM 895 C C . ASP A 1 117 ? -14.334 -8.515 6.738 1.00 98.06 117 ASP A C 1
ATOM 897 O O . ASP A 1 117 ? -13.704 -7.644 7.339 1.00 98.06 117 ASP A O 1
ATOM 901 N N . VAL A 1 118 ? -15.588 -8.322 6.326 1.00 97.69 118 VAL A N 1
ATOM 902 C CA . VAL A 1 118 ? -16.305 -7.052 6.554 1.00 97.69 118 VAL A CA 1
ATOM 903 C C . VAL A 1 118 ? -16.356 -6.676 8.037 1.00 97.69 118 VAL A C 1
ATOM 905 O O . VAL A 1 118 ? -16.247 -5.501 8.367 1.00 97.69 118 VAL A O 1
ATOM 908 N N . ASP A 1 119 ? -16.417 -7.673 8.922 1.00 97.31 119 ASP A N 1
ATOM 909 C CA . ASP A 1 119 ? -16.460 -7.500 10.379 1.00 97.31 119 ASP A CA 1
ATOM 910 C C . ASP A 1 119 ? -15.123 -7.025 10.977 1.00 97.31 119 ASP A C 1
ATOM 912 O O . ASP A 1 119 ? -15.032 -6.739 12.169 1.00 97.31 119 ASP A O 1
ATOM 916 N N . ALA A 1 120 ? -14.055 -6.960 10.177 1.00 97.38 120 ALA A N 1
ATOM 917 C CA . ALA A 1 120 ? -12.795 -6.353 10.589 1.00 97.38 120 ALA A CA 1
ATOM 918 C C . ALA A 1 120 ? -12.785 -4.824 10.425 1.00 97.38 120 ALA A C 1
ATOM 920 O O . ALA A 1 120 ? -11.830 -4.202 10.882 1.00 97.38 120 ALA A O 1
ATOM 921 N N . VAL A 1 121 ? -13.796 -4.234 9.775 1.00 98.25 121 VAL A N 1
ATOM 922 C CA . VAL A 1 121 ? -13.940 -2.786 9.577 1.00 98.25 121 VAL A CA 1
ATOM 923 C C . VAL A 1 121 ? -14.872 -2.212 10.640 1.00 98.25 121 VAL A C 1
ATOM 925 O O . VAL A 1 121 ? -16.051 -2.550 10.682 1.00 98.25 121 VAL A O 1
ATOM 928 N N . ASP A 1 122 ? -14.367 -1.284 11.450 1.00 98.38 122 ASP A N 1
ATOM 929 C CA . ASP A 1 122 ? -15.160 -0.623 12.492 1.00 98.38 122 ASP A CA 1
ATOM 930 C C . ASP A 1 122 ? -16.002 0.530 11.931 1.00 98.38 122 ASP A C 1
ATOM 932 O O . ASP A 1 122 ? -17.112 0.788 12.397 1.00 98.38 122 ASP A O 1
ATOM 936 N N . LEU A 1 123 ? -15.475 1.248 10.931 1.00 98.00 123 LEU A N 1
ATOM 937 C CA . LEU A 1 123 ? -16.133 2.399 10.309 1.00 98.00 123 LEU A CA 1
ATOM 938 C C . LEU A 1 123 ? -15.944 2.386 8.790 1.00 98.00 123 LEU A C 1
ATOM 940 O O . LEU A 1 123 ? -14.815 2.372 8.300 1.00 98.00 123 LEU A O 1
ATOM 944 N N . GLY A 1 124 ? -17.053 2.442 8.051 1.00 97.00 124 GLY A N 1
ATOM 945 C CA . GLY A 1 124 ? -17.078 2.523 6.590 1.00 97.00 124 GLY A CA 1
ATOM 946 C C . GLY A 1 124 ? -17.492 3.910 6.093 1.00 97.00 124 GLY A C 1
ATOM 947 O O . GLY A 1 124 ? -18.486 4.467 6.553 1.00 97.00 124 GLY A O 1
ATOM 948 N N . LEU A 1 125 ? -16.744 4.456 5.138 1.00 97.81 125 LEU A N 1
ATOM 949 C CA . LEU A 1 125 ? -17.036 5.708 4.441 1.00 97.81 125 LEU A CA 1
ATOM 950 C C . LEU A 1 125 ? -17.159 5.415 2.949 1.00 97.81 125 LEU A C 1
ATOM 952 O O . LEU A 1 125 ? -16.161 5.125 2.293 1.00 97.81 125 LEU A O 1
ATOM 956 N N . GLU A 1 126 ? -18.370 5.480 2.411 1.00 98.12 126 GLU A N 1
ATOM 957 C CA . GLU A 1 126 ? -18.587 5.255 0.983 1.00 98.12 126 GLU A CA 1
ATOM 958 C C . GLU A 1 126 ? -18.072 6.437 0.156 1.00 98.12 126 GLU A C 1
ATOM 960 O O . GLU A 1 126 ? -18.282 7.606 0.488 1.00 98.12 126 GLU A O 1
ATOM 965 N N . VAL A 1 127 ? -17.392 6.126 -0.941 1.00 98.12 127 VAL A N 1
ATOM 966 C CA . VAL A 1 127 ? -16.948 7.094 -1.942 1.00 98.12 127 VAL A CA 1
ATOM 967 C C . VAL A 1 127 ? -17.124 6.487 -3.325 1.00 98.12 127 VAL A C 1
ATOM 969 O O . VAL A 1 127 ? -17.025 5.278 -3.476 1.00 98.12 127 VAL A O 1
ATOM 972 N N . ASP A 1 128 ? -17.307 7.322 -4.339 1.00 98.06 128 ASP A N 1
ATOM 973 C CA . ASP A 1 128 ? -17.123 6.944 -5.738 1.00 98.06 128 ASP A CA 1
ATOM 974 C C . ASP A 1 128 ? -16.078 7.886 -6.339 1.00 98.06 128 ASP A C 1
ATOM 976 O O . ASP A 1 128 ? -16.369 9.035 -6.676 1.00 98.06 128 ASP A O 1
ATOM 980 N N . ALA A 1 129 ? -14.819 7.445 -6.343 1.00 95.50 129 ALA A N 1
ATOM 981 C CA . ALA A 1 129 ? -13.695 8.265 -6.779 1.00 95.50 129 ALA A CA 1
ATOM 982 C C . ALA A 1 129 ? -12.695 7.448 -7.603 1.00 95.50 129 ALA A C 1
ATOM 984 O O . ALA A 1 129 ? -12.384 6.310 -7.232 1.00 95.50 129 ALA A O 1
ATOM 985 N N . PRO A 1 130 ? -12.138 8.031 -8.679 1.00 96.38 130 PRO A N 1
ATOM 986 C CA . PRO A 1 130 ? -11.124 7.366 -9.479 1.00 96.38 130 PRO A CA 1
ATOM 987 C C . PRO A 1 130 ? -9.850 7.109 -8.678 1.00 96.38 130 PRO A C 1
ATOM 989 O O . PRO A 1 130 ? -9.445 7.910 -7.832 1.00 96.38 130 PRO A O 1
ATOM 992 N N . LEU A 1 131 ? -9.192 5.990 -8.981 1.00 95.12 131 LEU A N 1
ATOM 993 C CA . LEU A 1 131 ? -7.880 5.673 -8.430 1.00 95.12 131 LEU A CA 1
ATOM 994 C C . LEU A 1 131 ? -6.784 6.470 -9.141 1.00 95.12 131 LEU A C 1
ATOM 996 O O . LEU A 1 131 ? -6.824 6.682 -10.355 1.00 95.12 131 LEU A O 1
ATOM 1000 N N . GLY A 1 132 ? -5.761 6.866 -8.384 1.00 90.69 132 GLY A N 1
ATOM 1001 C CA . GLY A 1 132 ? -4.554 7.453 -8.956 1.00 90.69 132 GLY A CA 1
ATOM 1002 C C . GLY A 1 132 ? -3.832 6.454 -9.863 1.00 90.69 132 GLY A C 1
ATOM 1003 O O . GLY A 1 132 ? -3.711 5.280 -9.526 1.00 90.69 132 GLY A O 1
ATOM 1004 N N . SER A 1 133 ? -3.334 6.928 -11.003 1.00 88.81 133 SER A N 1
ATOM 1005 C CA . SER A 1 133 ? -2.506 6.145 -11.925 1.00 88.81 133 SER A CA 1
ATOM 1006 C C . SER A 1 133 ? -1.210 6.897 -12.227 1.00 88.81 133 SER A C 1
ATOM 1008 O O . SER A 1 133 ? -1.231 8.130 -12.309 1.00 88.8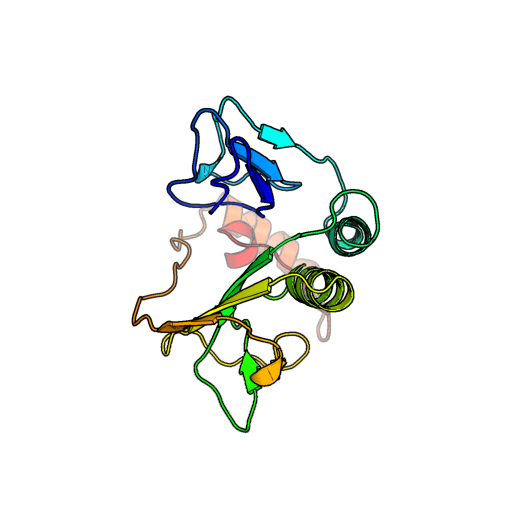1 133 SER A O 1
ATOM 1010 N N . PRO A 1 134 ? -0.072 6.198 -12.378 1.00 84.31 134 PRO A N 1
ATOM 1011 C CA . PRO A 1 134 ? 1.174 6.838 -12.769 1.00 84.31 134 PRO A CA 1
ATOM 1012 C C . PRO A 1 134 ? 1.068 7.394 -14.195 1.00 84.31 134 PRO A C 1
ATOM 1014 O O . PRO A 1 134 ? 0.386 6.836 -15.053 1.00 84.31 134 PRO A O 1
ATOM 1017 N N . VAL A 1 135 ? 1.778 8.490 -14.462 1.00 84.44 135 VAL A N 1
ATOM 1018 C CA . VAL A 1 135 ? 1.889 9.038 -15.819 1.00 84.44 135 VAL A CA 1
ATOM 1019 C C . VAL A 1 135 ? 2.825 8.149 -16.631 1.00 84.44 135 VAL A C 1
ATOM 1021 O O . VAL A 1 135 ? 3.997 8.000 -16.278 1.00 84.44 135 VAL A O 1
ATOM 1024 N N . VAL A 1 136 ? 2.314 7.590 -17.728 1.00 83.75 136 VAL A N 1
ATOM 1025 C CA . VAL A 1 136 ? 3.118 6.831 -18.691 1.00 83.75 136 VAL A CA 1
ATOM 1026 C C . VAL A 1 136 ? 4.085 7.785 -19.380 1.00 83.75 136 VAL A C 1
ATOM 1028 O O . VAL A 1 136 ? 3.685 8.834 -19.888 1.00 83.75 136 VAL A O 1
ATOM 1031 N N . ARG A 1 137 ? 5.368 7.425 -19.396 1.00 85.50 137 ARG A N 1
ATOM 1032 C CA . ARG A 1 137 ? 6.401 8.166 -20.121 1.00 85.50 137 ARG A CA 1
ATOM 1033 C C . ARG A 1 137 ? 7.034 7.220 -21.133 1.00 85.50 137 ARG A C 1
ATOM 1035 O O . ARG A 1 137 ? 7.512 6.175 -20.703 1.00 85.50 137 ARG A O 1
ATOM 1042 N N . PRO A 1 138 ? 7.047 7.555 -22.434 1.00 87.69 138 PRO A N 1
ATOM 1043 C CA . PRO A 1 138 ? 7.695 6.705 -23.426 1.00 87.69 138 PRO A CA 1
ATOM 1044 C C . PRO A 1 138 ? 9.191 6.573 -23.102 1.00 87.69 138 PRO A C 1
ATOM 1046 O O . PRO A 1 138 ? 9.776 7.551 -22.618 1.00 87.69 138 PRO A O 1
ATOM 1049 N N . PRO A 1 139 ? 9.805 5.397 -23.314 1.00 90.25 139 PRO A N 1
ATOM 1050 C CA . PRO A 1 139 ? 11.235 5.221 -23.104 1.00 90.25 139 PRO A CA 1
ATOM 1051 C C . PRO A 1 139 ? 12.027 6.086 -24.089 1.00 90.25 139 PRO A C 1
ATOM 1053 O O . PRO A 1 139 ? 11.624 6.265 -25.238 1.00 90.25 139 PRO A O 1
ATOM 1056 N N . ASP A 1 140 ? 13.132 6.654 -23.614 1.00 94.44 140 ASP A N 1
ATOM 1057 C CA . ASP A 1 140 ? 14.112 7.330 -24.459 1.00 94.44 140 ASP A CA 1
ATOM 1058 C C . ASP A 1 140 ? 15.159 6.332 -24.985 1.00 94.44 140 ASP A C 1
ATOM 1060 O O . ASP A 1 140 ? 15.157 5.154 -24.620 1.00 94.44 140 ASP A O 1
ATOM 1064 N N . ASP A 1 141 ? 16.070 6.798 -25.843 1.00 96.69 141 ASP A N 1
ATOM 1065 C CA . ASP A 1 141 ? 17.103 5.949 -26.454 1.00 96.69 141 ASP A CA 1
ATOM 1066 C C . ASP A 1 141 ? 17.980 5.244 -25.404 1.00 96.69 141 ASP A C 1
ATOM 1068 O O . ASP A 1 141 ? 18.413 4.107 -25.600 1.00 96.69 141 ASP A O 1
ATOM 1072 N N . ALA A 1 142 ? 18.222 5.898 -24.263 1.00 95.69 142 ALA A N 1
ATOM 1073 C CA . ALA A 1 142 ? 18.986 5.316 -23.168 1.00 95.69 142 ALA A CA 1
ATOM 1074 C C . ALA A 1 142 ? 18.207 4.185 -22.480 1.00 95.69 142 ALA A C 1
ATOM 1076 O O . ALA A 1 142 ? 18.769 3.116 -22.238 1.00 95.69 142 ALA A O 1
ATOM 1077 N N . ALA A 1 143 ? 16.920 4.393 -22.194 1.00 95.31 143 ALA A N 1
ATOM 1078 C CA . ALA A 1 143 ? 16.049 3.375 -21.621 1.00 95.31 143 ALA A CA 1
ATOM 1079 C C . ALA A 1 143 ? 15.897 2.167 -22.553 1.00 95.31 143 ALA A C 1
ATOM 1081 O O . ALA A 1 143 ? 15.979 1.042 -22.071 1.00 95.31 143 ALA A O 1
ATOM 1082 N N . LEU A 1 144 ? 15.758 2.385 -23.866 1.00 96.12 144 LEU A N 1
ATOM 1083 C CA . LEU A 1 144 ? 15.708 1.311 -24.865 1.00 96.12 144 LEU A CA 1
ATOM 1084 C C . LEU A 1 144 ? 17.006 0.498 -24.884 1.00 96.12 144 LEU A C 1
ATOM 1086 O O . LEU A 1 144 ? 16.970 -0.725 -24.789 1.00 96.12 144 LEU A O 1
ATOM 1090 N N . SER A 1 145 ? 18.157 1.174 -24.915 1.00 96.75 145 SER A N 1
ATOM 1091 C CA . SER A 1 145 ? 19.466 0.512 -24.898 1.00 96.75 145 SER A CA 1
ATOM 1092 C C . SER A 1 145 ? 19.686 -0.328 -23.629 1.00 96.75 145 SER A C 1
ATOM 1094 O O . SER A 1 145 ? 20.194 -1.449 -23.696 1.00 96.75 145 SER A O 1
ATOM 1096 N N . ILE A 1 146 ? 19.274 0.184 -22.463 1.00 96.06 146 ILE A N 1
ATOM 1097 C CA . ILE A 1 146 ? 19.335 -0.556 -21.193 1.00 96.06 146 ILE A CA 1
ATOM 1098 C C . ILE A 1 146 ? 18.338 -1.720 -21.192 1.00 96.06 146 ILE A C 1
ATOM 1100 O O . ILE A 1 146 ? 18.689 -2.810 -20.742 1.00 96.06 146 ILE A O 1
ATOM 1104 N N . GLY A 1 147 ? 17.123 -1.500 -21.697 1.00 95.00 147 GLY A N 1
ATOM 1105 C CA . GLY A 1 147 ? 16.075 -2.510 -21.804 1.00 95.00 147 GLY A CA 1
ATOM 1106 C C . GLY A 1 147 ? 16.529 -3.715 -22.621 1.00 95.00 147 GLY A C 1
ATOM 1107 O O . GLY A 1 147 ? 16.496 -4.834 -22.121 1.00 95.00 147 GLY A O 1
ATOM 1108 N N . GLU A 1 148 ? 17.094 -3.485 -23.810 1.00 95.81 148 GLU A N 1
ATOM 1109 C CA . GLU A 1 148 ? 17.668 -4.542 -24.655 1.00 95.81 148 GLU A CA 1
ATOM 1110 C C . GLU A 1 148 ? 18.765 -5.338 -23.930 1.00 95.81 148 GLU A C 1
ATOM 1112 O O . GLU A 1 148 ? 18.798 -6.573 -23.983 1.00 95.81 148 GLU A O 1
ATOM 1117 N N . ALA A 1 149 ? 19.652 -4.648 -23.206 1.00 96.06 149 ALA A N 1
ATOM 1118 C CA . ALA A 1 149 ? 20.706 -5.299 -22.437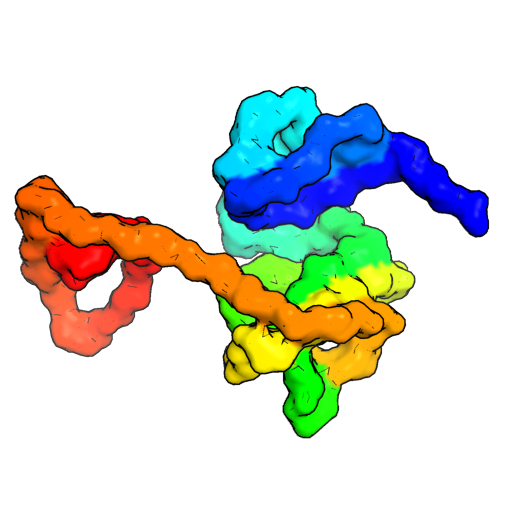 1.00 96.06 149 ALA A CA 1
ATOM 1119 C C . ALA A 1 149 ? 20.135 -6.171 -21.305 1.00 96.06 149 ALA A C 1
ATOM 1121 O O . ALA A 1 149 ? 20.594 -7.298 -21.115 1.00 96.06 149 ALA A O 1
ATOM 1122 N N . VAL A 1 150 ? 19.124 -5.688 -20.576 1.00 95.12 150 VAL A N 1
ATOM 1123 C CA . VAL A 1 150 ? 18.457 -6.441 -19.501 1.00 95.12 150 VAL A CA 1
ATOM 1124 C C . VAL A 1 150 ? 17.681 -7.634 -20.062 1.00 95.12 150 VAL A C 1
ATOM 1126 O O . VAL A 1 150 ? 17.837 -8.744 -19.549 1.00 95.12 150 VAL A O 1
ATOM 1129 N N . ALA A 1 151 ? 16.923 -7.443 -21.143 1.00 93.75 151 ALA A N 1
ATOM 1130 C CA . ALA A 1 151 ? 16.170 -8.495 -21.821 1.00 93.75 151 ALA A CA 1
ATOM 1131 C C . ALA A 1 151 ? 17.082 -9.646 -22.276 1.00 93.75 151 ALA A C 1
ATOM 1133 O O . ALA A 1 151 ? 16.724 -10.815 -22.141 1.00 93.75 151 ALA A O 1
ATOM 1134 N N . SER A 1 152 ? 18.307 -9.341 -22.728 1.00 95.31 152 SER A N 1
ATOM 1135 C CA . SER A 1 152 ? 19.293 -10.357 -23.132 1.00 95.31 152 SER A CA 1
ATOM 1136 C C . SER A 1 152 ? 19.760 -11.278 -21.992 1.00 95.31 152 SER A C 1
ATOM 1138 O O . SER A 1 152 ? 20.289 -12.362 -22.244 1.00 95.31 152 SER A O 1
ATOM 1140 N N . LEU A 1 153 ? 19.565 -10.866 -20.733 1.00 95.06 153 LEU A N 1
ATOM 1141 C CA . LEU A 1 153 ? 19.884 -11.659 -19.543 1.00 95.06 153 LEU A CA 1
ATOM 1142 C C . LEU A 1 153 ? 18.708 -12.537 -19.091 1.00 95.06 153 LEU A C 1
ATOM 1144 O O . LEU A 1 153 ? 18.907 -13.453 -18.282 1.00 95.06 153 LEU A O 1
ATOM 1148 N N . ALA A 1 154 ? 17.496 -12.259 -19.579 1.00 93.81 154 ALA A N 1
ATOM 1149 C CA . ALA A 1 154 ? 16.306 -13.020 -19.242 1.00 93.81 154 ALA A CA 1
ATOM 1150 C C . ALA A 1 154 ? 16.366 -14.431 -19.846 1.00 93.81 154 ALA A C 1
ATOM 1152 O O . ALA A 1 154 ? 17.003 -14.688 -20.868 1.00 93.81 154 ALA A O 1
ATOM 1153 N N . ARG A 1 155 ? 15.707 -15.378 -19.179 1.00 94.31 155 ARG A N 1
ATOM 1154 C CA . ARG A 1 155 ? 15.606 -16.771 -19.625 1.00 94.31 155 ARG A CA 1
ATOM 1155 C C . ARG A 1 155 ? 14.151 -17.196 -19.615 1.00 94.31 155 ARG A C 1
ATOM 1157 O O . ARG A 1 155 ? 13.409 -16.809 -18.709 1.00 94.31 155 ARG A O 1
ATOM 1164 N N . ASP A 1 156 ? 13.781 -18.043 -20.566 1.00 96.12 156 ASP A N 1
ATOM 1165 C CA . ASP A 1 156 ? 12.458 -18.659 -20.599 1.00 96.12 156 ASP A CA 1
ATOM 1166 C C . ASP A 1 156 ? 12.159 -19.370 -19.274 1.00 96.12 156 ASP A C 1
ATOM 1168 O O . ASP A 1 156 ? 12.997 -20.088 -18.720 1.00 96.12 156 ASP A O 1
ATOM 1172 N N . GLY A 1 157 ? 10.956 -19.139 -18.749 1.00 95.38 157 GLY A N 1
ATOM 1173 C CA . GLY A 1 157 ? 10.532 -19.665 -17.449 1.00 95.38 157 GLY A CA 1
ATOM 1174 C C . GLY A 1 157 ? 11.131 -18.948 -16.232 1.00 95.38 157 GLY A C 1
ATOM 1175 O O . GLY A 1 157 ? 10.952 -19.423 -15.112 1.00 95.38 157 GLY A O 1
ATOM 1176 N N . GLY A 1 158 ? 11.836 -17.826 -16.417 1.00 93.38 158 GLY A N 1
ATOM 1177 C CA . GLY A 1 158 ? 12.328 -16.991 -15.322 1.00 93.38 158 GLY A CA 1
ATOM 1178 C C . GLY A 1 158 ? 11.213 -16.262 -14.562 1.00 93.38 158 GLY A C 1
ATOM 1179 O O . GLY A 1 158 ? 10.163 -15.934 -15.112 1.00 93.38 158 GLY A O 1
ATOM 1180 N N . THR A 1 159 ? 11.465 -15.965 -13.287 1.00 95.62 159 THR A N 1
ATOM 1181 C CA . THR A 1 159 ? 10.574 -15.141 -12.457 1.00 95.62 159 THR A CA 1
ATOM 1182 C C . THR A 1 159 ? 10.981 -13.676 -12.561 1.00 95.62 159 THR A C 1
ATOM 1184 O O . THR A 1 159 ? 12.114 -13.326 -12.231 1.00 95.62 159 THR A O 1
ATOM 1187 N N . LEU A 1 160 ? 10.055 -12.815 -12.982 1.00 93.88 160 LEU A N 1
ATOM 1188 C CA . LEU A 1 160 ? 10.303 -11.382 -13.138 1.00 93.88 160 LEU A CA 1
ATOM 1189 C C . LEU A 1 160 ? 9.942 -10.608 -11.866 1.00 93.88 160 LEU A C 1
ATOM 1191 O O . LEU A 1 160 ? 8.884 -10.811 -11.273 1.00 93.88 160 LEU A O 1
ATOM 1195 N N . GLN A 1 161 ? 10.808 -9.669 -11.488 1.00 94.56 161 GLN A N 1
ATOM 1196 C CA . GLN A 1 161 ? 10.509 -8.618 -10.520 1.00 94.56 161 GLN A CA 1
ATOM 1197 C C . GLN A 1 161 ? 11.043 -7.306 -11.077 1.00 94.56 161 GLN A C 1
ATOM 1199 O O . GLN A 1 161 ? 12.237 -7.176 -11.332 1.00 94.56 161 GLN A O 1
ATOM 1204 N N . MET A 1 162 ? 10.152 -6.338 -11.265 1.00 93.00 162 MET A N 1
ATOM 1205 C CA . MET A 1 162 ? 10.488 -5.052 -11.867 1.00 93.00 162 MET A CA 1
ATOM 1206 C C . MET A 1 162 ? 9.903 -3.905 -11.046 1.00 93.00 162 MET A C 1
ATOM 1208 O O . MET A 1 162 ? 8.959 -4.091 -10.274 1.00 93.00 162 MET A O 1
ATOM 1212 N N . GLY A 1 163 ? 10.525 -2.733 -11.163 1.00 90.75 163 GLY A N 1
ATOM 1213 C CA . GLY A 1 163 ? 9.979 -1.481 -10.643 1.00 90.75 163 GLY A CA 1
ATOM 1214 C C . GLY A 1 163 ? 9.027 -0.826 -11.644 1.00 90.75 163 GLY A C 1
ATOM 1215 O O . GLY A 1 163 ? 8.599 -1.450 -12.607 1.00 90.75 163 GLY A O 1
ATOM 1216 N N . ILE A 1 164 ? 8.740 0.458 -11.434 1.00 89.50 164 ILE A N 1
ATOM 1217 C CA . ILE A 1 164 ? 7.967 1.288 -12.369 1.00 89.50 164 ILE A CA 1
ATOM 1218 C C . ILE A 1 164 ? 8.878 2.245 -13.148 1.00 89.50 164 ILE A C 1
ATOM 1220 O O . ILE A 1 164 ? 9.893 2.707 -12.617 1.00 89.50 164 ILE A O 1
ATOM 1224 N N . GLY A 1 165 ? 8.467 2.620 -14.360 1.00 86.44 165 GLY A N 1
ATOM 1225 C CA . GLY A 1 165 ? 9.067 3.696 -15.150 1.00 86.44 165 GLY A CA 1
ATOM 1226 C C . GLY A 1 165 ? 9.742 3.225 -16.437 1.00 86.44 165 GLY A C 1
ATOM 1227 O O . GLY A 1 165 ? 9.793 2.040 -16.731 1.00 86.44 165 GLY A O 1
ATOM 1228 N N . GLN A 1 166 ? 10.320 4.185 -17.166 1.00 88.56 166 GLN A N 1
ATOM 1229 C CA . GLN A 1 166 ? 10.817 4.003 -18.537 1.00 88.56 166 GLN A CA 1
ATOM 1230 C C . GLN A 1 166 ? 11.782 2.826 -18.722 1.00 88.56 166 GLN A C 1
ATOM 1232 O O . GLN A 1 166 ? 11.752 2.197 -19.768 1.00 88.56 166 GLN A O 1
ATOM 1237 N N . MET A 1 167 ? 12.642 2.538 -17.737 1.00 86.88 167 MET A N 1
ATOM 1238 C CA . MET A 1 167 ? 13.597 1.427 -17.838 1.00 86.88 167 MET A CA 1
ATOM 1239 C C . MET A 1 167 ? 12.899 0.060 -17.727 1.00 86.88 167 MET A C 1
ATOM 1241 O O . MET A 1 167 ? 13.050 -0.726 -18.654 1.00 86.88 167 MET A O 1
ATOM 1245 N N . PRO A 1 168 ? 12.117 -0.238 -16.664 1.00 85.75 168 PRO A N 1
ATOM 1246 C CA . PRO A 1 168 ? 11.252 -1.419 -16.643 1.00 85.75 168 PRO A CA 1
ATOM 1247 C C . PRO A 1 168 ? 10.332 -1.554 -17.858 1.00 85.75 168 PRO A C 1
ATOM 1249 O O . PRO A 1 168 ? 10.155 -2.660 -18.344 1.00 85.75 168 PRO A O 1
ATOM 1252 N N . ASP A 1 169 ? 9.768 -0.447 -18.349 1.00 87.31 169 ASP A N 1
ATOM 1253 C CA . ASP A 1 169 ? 8.839 -0.460 -19.488 1.00 87.31 169 ASP A CA 1
ATOM 1254 C C . ASP A 1 169 ? 9.534 -0.803 -20.825 1.00 87.31 169 ASP A C 1
ATOM 1256 O O . ASP A 1 169 ? 8.863 -1.184 -21.782 1.00 87.31 169 ASP A O 1
ATOM 1260 N N . ALA A 1 170 ? 10.860 -0.640 -20.904 1.00 87.50 170 ALA A N 1
ATOM 1261 C CA . ALA A 1 170 ? 11.673 -0.930 -22.087 1.00 87.50 170 ALA A CA 1
ATOM 1262 C C . ALA A 1 170 ? 12.337 -2.320 -22.069 1.00 87.50 170 ALA A C 1
ATOM 1264 O O . ALA A 1 170 ? 12.932 -2.703 -23.078 1.00 87.50 170 ALA A O 1
ATOM 1265 N N . ALA A 1 171 ? 12.301 -3.022 -20.931 1.00 79.56 171 ALA A N 1
ATOM 1266 C CA . ALA A 1 171 ? 12.998 -4.289 -20.695 1.00 79.56 171 ALA A CA 1
ATOM 1267 C C . ALA A 1 171 ? 12.145 -5.530 -20.998 1.00 79.56 171 ALA A C 1
ATOM 1269 O O . ALA A 1 171 ? 10.897 -5.435 -20.981 1.00 79.56 171 ALA A O 1
#

pLDDT: mean 93.69, std 7.36, range [43.22, 98.75]

Organism: NCBI:txid410659

Foldseek 3Di:
DDDQQADEAEDEADADADDQDHRYAYEYCHHHPNCPPRPHYDHDPDDLVCLLVCCVPVNPDLEDEAEWEPDDPQKIFSAPDQRNVLSNLVRNVVVVHAYEYAYENQRDHDDDSRIDGPVSHPYYHYDHDHDDDDDADAADPVLLVLLVVVVVVDDPPDDDDDDDDSNSVND

Radius of gyration: 18.97 Å; chains: 1; bounding box: 40×42×50 Å

Secondary structure (DSSP, 8-state):
----S-EEEE-SS--S----STTEEEEESS--GGGTT-S-EEE----GGGHHHHHTTTS--SEEEEEEPPPBTTEEE-TT--TTHHHHHHHHHHTT-EEEEEE-TTS----STTEEEGGG-SEEEE---PPP-PPP----HHHHHHHHHHHTT--TTPPP---SSHHHHH-

InterPro domains:
  IPR037171 NagB/RpiA transferase-like [SSF100950] (39-170)
  IPR046433 Acetyl-CoA hydrolase/transferase [PTHR21432] (39-171)